Protein AF-A7T7R7-F1 (afdb_monomer_lite)

Sequence (52 aa):
QNGSEDVKNHKWFKVIDWNLVLQRKLKPPINPKISHPGDTRNFDDYPEEDWR

Structure (mmCIF, N/CA/C/O backbone):
data_AF-A7T7R7-F1
#
_entry.id   AF-A7T7R7-F1
#
loop_
_atom_site.group_PDB
_atom_site.id
_atom_site.type_symbol
_atom_site.label_atom_id
_atom_site.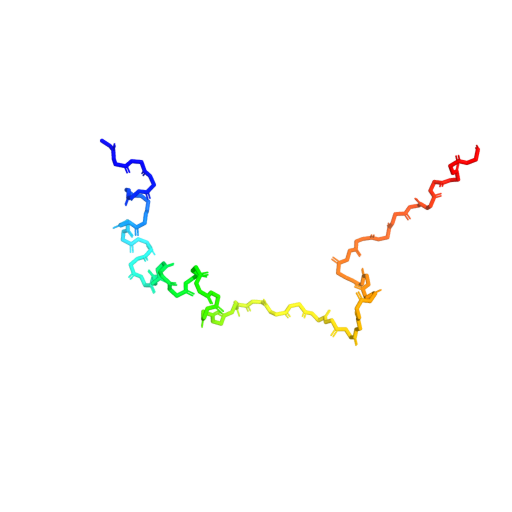label_alt_id
_atom_site.label_comp_id
_atom_site.label_asym_id
_atom_site.label_entity_id
_atom_site.label_seq_id
_atom_site.pdbx_PDB_ins_code
_atom_site.Cartn_x
_atom_site.Cartn_y
_atom_site.Cartn_z
_atom_site.occupancy
_atom_site.B_iso_or_equiv
_atom_site.auth_seq_id
_atom_site.auth_comp_id
_atom_site.auth_asym_id
_atom_site.auth_atom_id
_atom_site.pdbx_PDB_model_num
ATOM 1 N N . GLN A 1 1 ? -8.577 16.841 18.561 1.00 68.50 1 GLN A N 1
ATOM 2 C CA . GLN A 1 1 ? -8.401 16.152 17.267 1.00 68.50 1 GLN A CA 1
ATOM 3 C C . GLN A 1 1 ? -7.325 15.107 17.462 1.00 68.50 1 GLN A C 1
ATOM 5 O O . GLN A 1 1 ? -6.230 15.468 17.875 1.00 68.50 1 GLN A O 1
ATOM 10 N N . ASN A 1 2 ? -7.658 13.836 17.240 1.00 92.38 2 ASN A N 1
ATOM 11 C CA . ASN A 1 2 ? -6.804 12.681 17.541 1.00 92.38 2 ASN A CA 1
ATOM 12 C C . ASN A 1 2 ? -5.938 12.267 16.335 1.00 92.38 2 ASN A C 1
ATOM 14 O O . ASN A 1 2 ? -5.443 11.143 16.263 1.00 92.38 2 ASN A O 1
ATOM 18 N N . GLY A 1 3 ? -5.764 13.168 15.362 1.00 95.94 3 GLY A N 1
ATOM 19 C CA . GLY A 1 3 ? -4.934 12.941 14.185 1.00 95.94 3 GLY A CA 1
ATOM 20 C C . GLY A 1 3 ? -5.460 11.795 13.322 1.00 95.94 3 GLY A C 1
ATOM 21 O O . GLY A 1 3 ? -6.626 11.780 12.931 1.00 95.94 3 GLY A O 1
ATOM 22 N N . SER A 1 4 ? -4.597 10.824 13.018 1.00 96.06 4 SER A N 1
ATOM 23 C CA . SER A 1 4 ? -4.940 9.680 12.163 1.00 96.06 4 SER A CA 1
ATOM 24 C C . SER A 1 4 ? -6.019 8.771 12.759 1.00 96.06 4 SER A C 1
ATOM 26 O O . SER A 1 4 ? -6.728 8.105 12.004 1.00 96.06 4 SER A O 1
ATOM 28 N N . GLU A 1 5 ? -6.209 8.777 14.080 1.00 96.81 5 GLU A N 1
ATOM 29 C CA . GLU A 1 5 ? -7.270 7.998 14.721 1.00 96.81 5 GLU A CA 1
ATOM 30 C C . GLU A 1 5 ? -8.668 8.517 14.372 1.00 96.81 5 GLU A C 1
ATOM 32 O O . GLU A 1 5 ? -9.599 7.721 14.267 1.00 96.81 5 GLU A O 1
ATOM 37 N N . ASP A 1 6 ? -8.829 9.813 14.090 1.00 97.56 6 ASP A N 1
ATOM 38 C CA . ASP A 1 6 ? -10.122 10.347 13.643 1.00 97.56 6 ASP A CA 1
ATOM 39 C C . ASP A 1 6 ? -10.505 9.777 12.259 1.00 97.56 6 ASP A C 1
ATOM 41 O O . ASP A 1 6 ? -11.677 9.510 11.991 1.00 97.56 6 ASP A O 1
ATOM 45 N N . VAL A 1 7 ? -9.514 9.509 11.399 1.00 96.81 7 VAL A N 1
ATOM 46 C CA . VAL A 1 7 ? -9.713 8.881 10.082 1.00 96.81 7 VAL A CA 1
ATOM 47 C C . VAL A 1 7 ? -10.012 7.392 10.237 1.00 96.81 7 VAL A C 1
ATOM 49 O O . VAL A 1 7 ? -11.008 6.914 9.699 1.00 96.81 7 VAL A O 1
ATOM 52 N N . LYS A 1 8 ? -9.197 6.656 11.005 1.00 96.81 8 LYS A N 1
ATOM 53 C CA . LYS A 1 8 ? -9.367 5.204 11.189 1.00 96.81 8 LYS A CA 1
ATOM 54 C C . LYS A 1 8 ? -10.711 4.835 11.813 1.00 96.81 8 LYS A C 1
ATOM 56 O O . LYS A 1 8 ? -11.283 3.816 11.434 1.00 96.81 8 LYS A O 1
ATOM 61 N N . ASN A 1 9 ? -11.210 5.667 12.731 1.00 96.44 9 ASN A N 1
ATOM 62 C CA . ASN A 1 9 ? -12.472 5.448 13.441 1.00 96.44 9 ASN A CA 1
ATOM 63 C C . ASN A 1 9 ? -13.705 5.995 12.693 1.00 96.44 9 ASN A C 1
ATOM 65 O O . ASN A 1 9 ? -14.836 5.830 13.158 1.00 96.44 9 ASN A O 1
ATOM 69 N N . HIS A 1 10 ? -13.530 6.641 11.534 1.00 98.00 10 HIS A N 1
ATOM 70 C CA . HIS A 1 10 ? -14.649 7.161 10.753 1.00 98.00 10 HIS A CA 1
ATOM 71 C C . HIS A 1 10 ? -15.526 6.029 10.188 1.00 98.00 10 HIS A C 1
ATOM 73 O O . HIS A 1 10 ? -15.037 4.990 9.745 1.00 98.00 10 HIS A O 1
ATOM 79 N N . LYS A 1 11 ? -16.848 6.255 10.120 1.00 98.12 11 LYS A N 1
ATOM 80 C CA . LYS A 1 11 ? -17.847 5.249 9.695 1.00 98.12 11 LYS A CA 1
ATOM 81 C C . LYS A 1 11 ? -17.554 4.624 8.328 1.00 98.12 11 LYS A C 1
ATOM 83 O O . LYS A 1 11 ? -17.867 3.455 8.126 1.00 98.12 11 LYS A O 1
ATOM 88 N N . TRP A 1 12 ? -16.951 5.386 7.414 1.00 97.94 12 TRP A N 1
ATOM 89 C CA . TRP A 1 12 ? -16.556 4.901 6.086 1.00 97.94 12 TRP A CA 1
ATOM 90 C C . TRP A 1 12 ? -15.573 3.723 6.157 1.00 97.94 12 TRP A C 1
ATOM 92 O O . TRP A 1 12 ? -15.668 2.790 5.369 1.00 97.94 12 TRP A O 1
ATOM 102 N N . PHE A 1 13 ? -14.688 3.720 7.156 1.00 97.38 13 PHE A N 1
ATOM 103 C CA . PHE A 1 13 ? -13.660 2.700 7.348 1.00 97.38 13 PHE A CA 1
ATOM 104 C C . PHE A 1 13 ? -14.061 1.597 8.334 1.00 97.38 13 PHE A C 1
ATOM 106 O O . PHE A 1 13 ? -13.245 0.734 8.635 1.00 97.38 13 PHE A O 1
ATOM 113 N N . LYS A 1 14 ? -15.311 1.575 8.820 1.00 96.50 14 LYS A N 1
ATOM 114 C CA . LYS A 1 14 ? -15.769 0.633 9.861 1.00 96.50 14 LYS A CA 1
ATOM 115 C C . LYS A 1 14 ? -15.540 -0.844 9.502 1.00 96.50 14 LYS A C 1
ATOM 117 O O . LYS A 1 14 ? -15.412 -1.678 1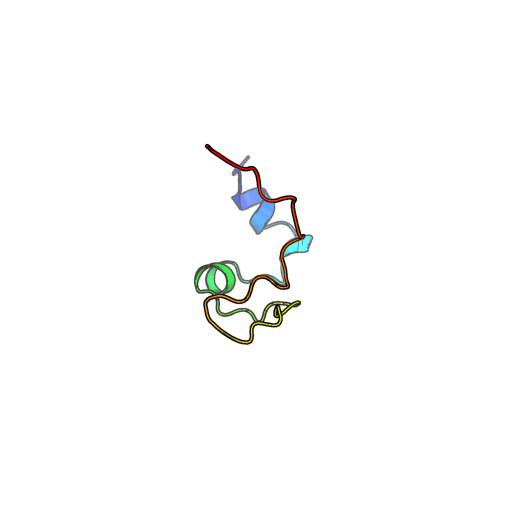0.391 1.00 96.50 14 LYS A O 1
ATOM 122 N N . VAL A 1 15 ? -15.525 -1.171 8.211 1.00 96.19 15 VAL A N 1
ATOM 123 C CA . VAL A 1 15 ? -15.319 -2.538 7.705 1.00 96.19 15 VAL A CA 1
ATOM 124 C C . VAL A 1 15 ? -13.843 -2.936 7.595 1.00 96.19 15 VAL A C 1
ATOM 126 O O . VAL A 1 15 ? -13.550 -4.094 7.309 1.00 96.19 15 VAL A O 1
ATOM 129 N N . ILE A 1 16 ? -12.915 -1.996 7.787 1.00 96.31 16 ILE A N 1
ATOM 130 C CA . ILE A 1 16 ? -11.479 -2.232 7.662 1.00 96.31 16 ILE A CA 1
ATOM 131 C C . ILE A 1 16 ? -10.896 -2.558 9.035 1.00 96.31 16 ILE A C 1
ATOM 133 O O . ILE A 1 16 ? -10.861 -1.714 9.927 1.00 96.31 16 ILE A O 1
ATOM 137 N N . ASP A 1 17 ? -10.360 -3.768 9.177 1.00 96.69 17 ASP A N 1
ATOM 138 C CA . ASP A 1 17 ? -9.456 -4.092 10.278 1.00 96.69 17 ASP A CA 1
ATOM 139 C C . ASP A 1 17 ? -8.037 -3.610 9.934 1.00 96.69 17 ASP A C 1
ATOM 141 O O . ASP A 1 17 ? -7.306 -4.233 9.154 1.00 96.69 17 ASP A O 1
ATOM 145 N N . TRP A 1 18 ? -7.639 -2.485 10.530 1.00 96.69 18 TRP A N 1
ATOM 146 C CA . TRP A 1 18 ? -6.329 -1.869 10.314 1.00 96.69 18 TRP A CA 1
ATOM 147 C C . TRP A 1 18 ? -5.147 -2.746 10.767 1.00 96.69 18 TRP A C 1
ATOM 149 O O . TRP A 1 18 ? -4.058 -2.621 10.202 1.00 96.69 18 TRP A O 1
ATOM 159 N N . ASN A 1 19 ? -5.335 -3.672 11.717 1.00 97.75 19 ASN A N 1
ATOM 160 C CA . ASN A 1 19 ? -4.279 -4.608 12.120 1.00 97.75 19 ASN A CA 1
ATOM 161 C C . ASN A 1 19 ? -4.031 -5.658 11.031 1.00 97.75 19 ASN A C 1
ATOM 163 O O . ASN A 1 19 ? -2.882 -6.008 10.753 1.00 97.75 19 ASN A O 1
ATOM 167 N N . LEU A 1 20 ? -5.090 -6.134 10.369 1.00 97.94 20 LEU A N 1
ATOM 168 C CA . LEU A 1 20 ? -4.964 -7.064 9.242 1.00 97.94 20 LEU A CA 1
ATOM 169 C C . LEU A 1 20 ? -4.341 -6.403 8.009 1.00 97.94 20 LEU A C 1
ATOM 171 O O . LEU A 1 20 ? -3.573 -7.059 7.300 1.00 97.94 20 LEU A O 1
ATOM 175 N N . VAL A 1 21 ? -4.621 -5.114 7.773 1.00 96.31 21 VAL A N 1
ATOM 176 C CA . VAL A 1 21 ? -3.931 -4.315 6.743 1.00 96.31 21 VAL A CA 1
ATOM 177 C C . VAL A 1 21 ? -2.428 -4.292 7.018 1.00 96.31 21 VAL A C 1
ATOM 179 O O . VAL A 1 21 ? -1.642 -4.648 6.140 1.00 96.31 21 VAL A O 1
ATOM 182 N N . LEU A 1 22 ? -2.025 -3.937 8.245 1.00 97.12 22 LEU A N 1
ATOM 183 C CA . LEU A 1 22 ? -0.615 -3.854 8.641 1.00 97.12 22 LEU A CA 1
ATOM 184 C C . LEU A 1 22 ? 0.112 -5.197 8.475 1.00 97.12 22 LEU A C 1
ATOM 186 O O . LEU A 1 22 ? 1.241 -5.242 7.993 1.00 97.12 22 LEU A O 1
ATOM 190 N N . GLN A 1 23 ? -0.558 -6.298 8.818 1.00 98.06 23 GLN A N 1
ATOM 191 C CA . GLN A 1 23 ? -0.031 -7.658 8.673 1.00 98.06 23 GLN A CA 1
ATOM 192 C C . GLN A 1 23 ? -0.087 -8.196 7.232 1.00 98.06 23 GLN A C 1
ATOM 194 O O . GLN A 1 23 ? 0.313 -9.337 7.007 1.00 98.06 23 GLN A O 1
ATOM 199 N N . ARG A 1 24 ? -0.585 -7.412 6.262 1.00 96.56 24 ARG A N 1
ATOM 200 C CA . ARG A 1 24 ? -0.772 -7.811 4.853 1.00 96.56 24 ARG A CA 1
ATOM 201 C C . ARG A 1 24 ? -1.654 -9.059 4.690 1.00 96.56 24 ARG A C 1
ATOM 203 O O . ARG A 1 24 ? -1.414 -9.888 3.818 1.00 96.56 24 ARG A O 1
ATOM 210 N N . LYS A 1 25 ? -2.674 -9.199 5.544 1.00 97.50 25 LYS A N 1
ATOM 211 C CA . LYS A 1 25 ? -3.588 -10.359 5.573 1.00 97.50 25 LYS A CA 1
ATOM 212 C C . LYS A 1 25 ? -4.898 -10.149 4.819 1.00 97.50 25 LYS A C 1
ATOM 214 O O . LYS A 1 25 ? -5.621 -11.114 4.586 1.00 97.50 25 LYS A O 1
ATOM 219 N N . LEU A 1 26 ? -5.228 -8.914 4.449 1.00 95.56 26 LEU A N 1
ATOM 220 C CA . LEU A 1 26 ? -6.391 -8.654 3.605 1.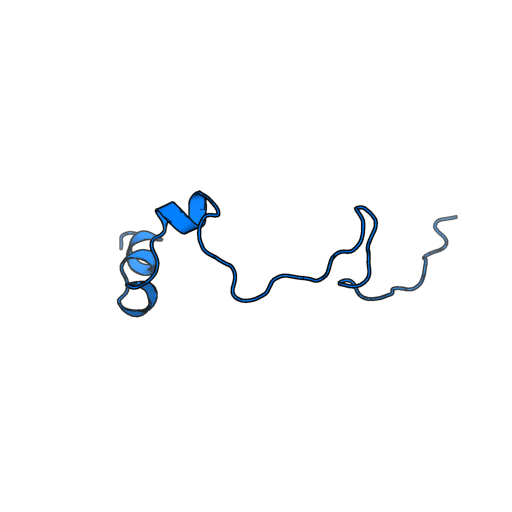00 95.56 26 LEU A CA 1
ATOM 221 C C . LEU A 1 26 ? -6.077 -9.023 2.153 1.00 95.56 26 LEU A C 1
ATOM 223 O O . LEU A 1 26 ? -5.016 -8.679 1.633 1.00 95.56 26 LEU A O 1
ATOM 227 N N . LYS A 1 27 ? -7.018 -9.695 1.484 1.00 94.00 27 LYS A N 1
ATOM 228 C CA . LYS A 1 27 ? -6.924 -9.949 0.045 1.00 94.00 27 LYS A CA 1
ATOM 229 C C . LYS A 1 27 ? -7.044 -8.611 -0.698 1.00 94.00 27 LYS A C 1
ATOM 231 O O . LYS A 1 27 ? -8.060 -7.934 -0.524 1.00 94.00 27 LYS A O 1
ATOM 236 N N . PRO A 1 28 ? -6.058 -8.221 -1.523 1.00 93.62 28 PRO A N 1
ATOM 237 C CA . PRO A 1 28 ? -6.150 -6.978 -2.269 1.00 93.62 28 PRO A CA 1
ATOM 238 C C . PRO A 1 28 ? -7.221 -7.095 -3.368 1.00 93.62 28 PRO A C 1
ATOM 240 O O . PRO A 1 28 ? -7.437 -8.185 -3.914 1.00 93.62 28 PRO A O 1
ATOM 243 N N . PRO A 1 29 ? -7.888 -5.984 -3.724 1.00 94.62 29 PRO A N 1
ATOM 244 C CA . PRO A 1 29 ?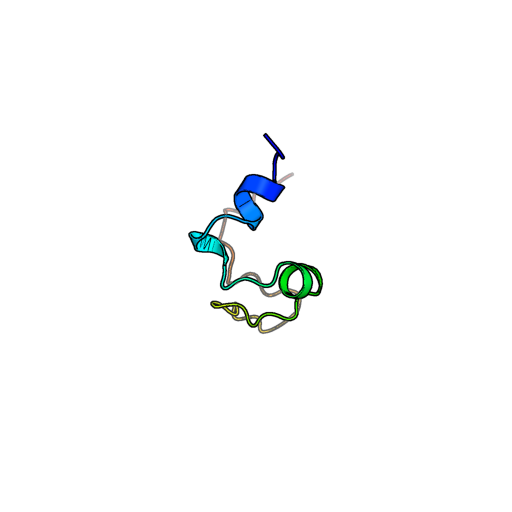 -8.881 -5.976 -4.797 1.00 94.62 29 PRO A CA 1
ATOM 245 C C . PRO A 1 29 ? -8.249 -6.208 -6.177 1.00 94.62 29 PRO A C 1
ATOM 247 O O . PRO A 1 29 ? -8.895 -6.758 -7.065 1.00 94.62 29 PRO A O 1
ATOM 250 N N . ILE A 1 30 ? -6.982 -5.823 -6.350 1.00 96.06 30 ILE A N 1
ATOM 251 C CA . ILE A 1 30 ? -6.217 -5.992 -7.585 1.00 96.06 30 ILE A CA 1
ATOM 252 C C . ILE A 1 30 ? -4.938 -6.755 -7.247 1.00 96.06 30 ILE A C 1
ATOM 254 O O . ILE A 1 30 ? -4.152 -6.320 -6.409 1.00 96.06 30 ILE A O 1
ATOM 258 N N . ASN A 1 31 ? -4.735 -7.886 -7.922 1.00 94.38 31 ASN A N 1
ATOM 259 C CA . ASN A 1 31 ? -3.467 -8.608 -7.925 1.00 94.38 31 ASN A CA 1
ATOM 260 C C . ASN A 1 31 ? -2.778 -8.346 -9.272 1.00 94.38 31 ASN A C 1
ATOM 262 O O . ASN A 1 31 ? -3.304 -8.804 -10.292 1.00 94.38 31 ASN A O 1
ATOM 266 N N . PRO A 1 32 ? -1.652 -7.611 -9.315 1.00 94.88 32 PRO A N 1
ATOM 267 C CA . PRO A 1 32 ? -0.939 -7.364 -10.562 1.00 94.88 32 PRO A CA 1
ATOM 268 C C . PRO A 1 32 ? -0.410 -8.678 -11.146 1.00 94.88 32 PRO A C 1
ATOM 270 O O . PRO A 1 32 ? -0.038 -9.601 -10.418 1.00 94.88 32 PRO A O 1
ATOM 273 N N . LYS A 1 33 ? -0.383 -8.772 -12.476 1.00 95.94 33 LYS A N 1
ATOM 274 C CA . LYS A 1 33 ? 0.171 -9.940 -13.168 1.00 95.94 33 LYS A CA 1
ATOM 275 C C . LYS A 1 33 ? 1.692 -9.810 -13.202 1.00 95.94 33 LYS A C 1
ATOM 277 O O . LYS A 1 33 ? 2.196 -8.834 -13.749 1.00 95.94 33 LYS A O 1
ATOM 282 N N . ILE A 1 34 ? 2.388 -10.797 -12.644 1.00 95.88 34 ILE A N 1
ATOM 283 C CA . ILE A 1 34 ? 3.853 -10.884 -12.609 1.00 95.88 34 ILE A CA 1
ATOM 284 C C . ILE A 1 34 ? 4.236 -12.294 -13.061 1.00 95.88 34 ILE A C 1
ATOM 286 O O . ILE A 1 34 ? 3.713 -13.264 -12.510 1.00 95.88 34 ILE A O 1
ATOM 290 N N . SER A 1 35 ? 5.117 -12.430 -14.053 1.00 96.56 35 SER A N 1
ATOM 291 C CA . SER A 1 35 ? 5.595 -13.746 -14.514 1.00 96.56 35 SER A CA 1
ATOM 292 C C . SER A 1 35 ? 6.985 -14.129 -14.011 1.00 96.56 35 SER A C 1
ATOM 294 O O . SER A 1 35 ? 7.282 -15.317 -13.935 1.00 96.56 35 SER A O 1
ATOM 296 N N . HIS A 1 36 ? 7.847 -13.160 -13.692 1.00 96.88 36 HIS A N 1
ATOM 297 C CA . HIS A 1 36 ? 9.211 -13.394 -13.198 1.00 96.88 36 HIS A CA 1
ATOM 298 C C . HIS A 1 36 ? 9.762 -12.158 -12.457 1.00 96.88 36 HIS A C 1
ATOM 300 O O . HIS A 1 36 ? 9.198 -11.075 -12.603 1.00 96.88 36 HIS A O 1
ATOM 306 N N . PRO A 1 37 ? 10.870 -12.266 -11.692 1.00 97.25 37 PRO A N 1
ATOM 307 C CA . PRO A 1 37 ? 11.399 -11.151 -10.894 1.00 97.25 37 PRO A CA 1
ATOM 308 C C . PRO A 1 37 ? 11.768 -9.881 -11.678 1.00 97.25 37 PRO A C 1
ATOM 310 O O . PRO A 1 37 ? 11.668 -8.793 -11.129 1.00 97.25 37 PRO A O 1
ATOM 313 N N . GLY A 1 38 ? 12.172 -10.006 -12.948 1.00 96.81 38 GLY A N 1
ATOM 314 C CA . GLY A 1 38 ? 12.473 -8.864 -13.829 1.00 96.81 38 GLY A CA 1
ATOM 315 C C . GLY A 1 38 ? 11.315 -8.410 -14.728 1.00 96.81 38 GLY A C 1
ATOM 316 O O . GLY A 1 38 ? 11.567 -7.879 -15.798 1.00 96.81 38 GLY A O 1
ATOM 317 N N . ASP A 1 39 ? 10.064 -8.736 -14.395 1.00 97.31 39 ASP A N 1
ATOM 318 C CA . ASP A 1 39 ? 8.904 -8.422 -15.243 1.00 97.31 39 ASP A CA 1
ATOM 319 C C . ASP A 1 39 ? 8.530 -6.936 -15.141 1.00 97.31 39 ASP A C 1
ATOM 321 O O . ASP A 1 39 ? 8.076 -6.478 -14.092 1.00 97.31 39 ASP A O 1
ATOM 325 N N . THR A 1 40 ? 8.701 -6.192 -16.234 1.00 96.62 40 THR A N 1
ATOM 326 C CA . THR A 1 40 ? 8.456 -4.743 -16.305 1.00 96.62 40 THR A CA 1
ATOM 327 C C . THR A 1 40 ? 7.111 -4.372 -16.936 1.00 96.62 40 THR A C 1
ATOM 329 O O . THR A 1 40 ? 6.810 -3.194 -17.063 1.00 96.62 40 THR A O 1
ATOM 332 N N . ARG A 1 41 ? 6.232 -5.334 -17.263 1.00 95.69 41 ARG A N 1
ATOM 333 C CA . ARG A 1 41 ? 4.979 -5.070 -18.016 1.00 95.69 41 ARG A CA 1
ATOM 334 C C . ARG A 1 41 ? 3.959 -4.137 -17.356 1.00 95.69 41 ARG A C 1
ATOM 336 O O . ARG A 1 41 ? 2.976 -3.773 -17.988 1.00 95.69 41 ARG A O 1
ATOM 343 N N . ASN A 1 42 ? 4.094 -3.894 -16.052 1.00 96.44 42 ASN A N 1
ATOM 344 C CA . ASN A 1 42 ? 3.203 -3.003 -15.300 1.00 96.44 42 ASN A CA 1
ATOM 345 C C . ASN A 1 42 ? 3.785 -1.579 -15.189 1.00 96.44 42 ASN A C 1
ATOM 347 O O . ASN A 1 42 ? 3.268 -0.778 -14.415 1.00 96.44 42 ASN A O 1
ATOM 351 N N . PHE A 1 43 ? 4.866 -1.299 -15.918 1.00 95.81 43 PHE A N 1
ATOM 352 C CA . PHE A 1 43 ? 5.475 0.014 -16.086 1.00 95.81 43 PHE A CA 1
ATOM 353 C C . PHE A 1 43 ? 5.307 0.457 -17.541 1.00 95.81 43 PHE A C 1
ATOM 355 O O . PHE A 1 43 ? 5.143 -0.382 -18.428 1.00 95.81 43 PHE A O 1
ATOM 362 N N . ASP A 1 44 ? 5.348 1.766 -17.767 1.00 96.50 44 ASP A N 1
ATOM 363 C CA . ASP A 1 44 ? 5.370 2.328 -19.114 1.00 96.50 44 ASP A CA 1
ATOM 364 C C . ASP A 1 44 ? 6.772 2.193 -19.729 1.00 96.50 44 ASP A C 1
ATOM 366 O O . ASP A 1 44 ? 7.781 2.221 -19.016 1.00 96.50 44 ASP A O 1
ATOM 370 N N . ASP A 1 45 ? 6.830 2.083 -21.056 1.00 94.19 45 ASP A N 1
ATOM 371 C CA . ASP A 1 45 ? 8.085 2.135 -21.801 1.00 94.19 45 ASP A CA 1
ATOM 372 C C . ASP A 1 45 ? 8.525 3.596 -21.965 1.00 94.19 45 ASP A C 1
ATOM 374 O O . ASP A 1 45 ? 7.787 4.434 -22.493 1.00 94.19 45 ASP A O 1
ATOM 378 N N . TYR A 1 46 ? 9.751 3.894 -21.541 1.00 92.81 46 TYR A N 1
ATOM 379 C CA . TYR A 1 46 ? 10.389 5.196 -21.728 1.00 92.81 46 TYR A CA 1
ATOM 380 C C . TYR A 1 46 ? 11.562 5.061 -22.705 1.00 92.81 46 TYR A C 1
ATOM 382 O O . TYR A 1 46 ? 12.177 3.995 -22.767 1.00 92.81 46 TYR A O 1
ATOM 390 N N . PRO A 1 47 ? 11.893 6.112 -23.480 1.00 92.81 47 PRO A N 1
ATOM 391 C CA . PRO A 1 47 ? 13.104 6.108 -24.288 1.00 92.81 47 PRO A CA 1
ATOM 392 C C . PRO A 1 47 ? 14.332 5.857 -23.412 1.00 92.81 47 PRO A C 1
ATOM 394 O O . PRO A 1 47 ? 14.483 6.479 -22.362 1.00 92.81 47 PRO A O 1
ATOM 397 N N . GLU A 1 48 ? 15.214 4.974 -23.867 1.00 88.88 48 GLU A N 1
ATOM 398 C CA . GLU A 1 48 ? 16.517 4.785 -23.237 1.00 88.88 48 GLU A CA 1
ATOM 399 C C . GLU A 1 48 ? 17.348 6.057 -23.446 1.00 88.88 48 GLU A C 1
ATOM 401 O O . GLU A 1 48 ? 17.640 6.440 -24.583 1.00 88.88 48 GLU A O 1
ATOM 406 N N . GLU A 1 49 ? 17.710 6.735 -22.358 1.00 83.00 49 GLU A N 1
ATOM 407 C CA . GLU A 1 49 ? 18.680 7.823 -22.421 1.00 83.00 49 GLU A CA 1
ATOM 408 C C . GLU A 1 49 ? 20.077 7.223 -22.606 1.00 83.00 49 GLU A C 1
ATOM 410 O O . GLU A 1 49 ? 20.546 6.418 -21.795 1.00 83.00 49 GLU A O 1
ATOM 415 N N . ASP A 1 50 ? 20.763 7.613 -23.682 1.00 79.00 50 ASP A N 1
ATOM 416 C CA . ASP A 1 50 ? 22.171 7.270 -23.859 1.00 79.00 50 ASP A CA 1
ATOM 417 C C . ASP A 1 50 ? 22.970 8.135 -22.874 1.00 79.00 50 ASP A C 1
ATOM 419 O O . ASP A 1 50 ? 23.245 9.305 -23.123 1.00 79.00 50 ASP A O 1
ATOM 423 N N . TRP A 1 51 ? 23.276 7.581 -21.700 1.00 77.94 51 TRP A N 1
ATOM 424 C CA . TRP A 1 51 ? 23.958 8.276 -20.597 1.00 77.94 51 TRP A CA 1
ATOM 425 C C . TRP A 1 51 ? 25.445 8.580 -20.873 1.00 77.94 51 TRP A C 1
ATOM 427 O O . TRP A 1 51 ? 26.166 8.986 -19.959 1.00 77.94 51 TRP A O 1
ATOM 437 N N . ARG A 1 52 ? 25.915 8.330 -22.101 1.00 59.69 52 ARG A N 1
ATOM 438 C CA . ARG A 1 52 ? 27.315 8.456 -22.523 1.00 59.69 52 ARG A CA 1
ATOM 439 C C . ARG A 1 52 ? 27.771 9.895 -22.728 1.00 59.69 52 ARG A C 1
ATOM 441 O O . ARG A 1 52 ? 27.013 10.695 -23.316 1.00 59.69 52 ARG A O 1
#

Radius of gyration: 19.11 Å; chains: 1; bounding box: 45×30×42 Å

Int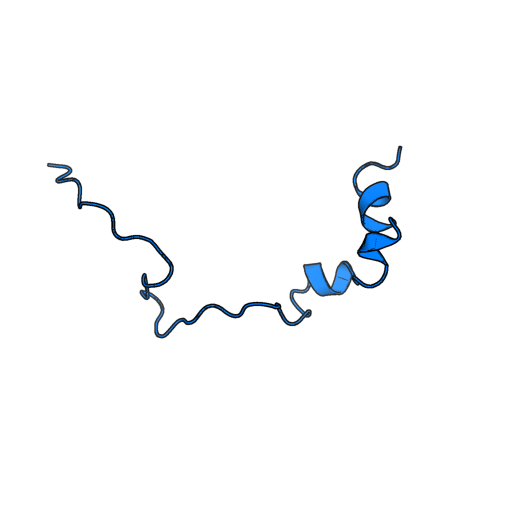erPro domains:
  IPR000961 AGC-kinase, C-terminal [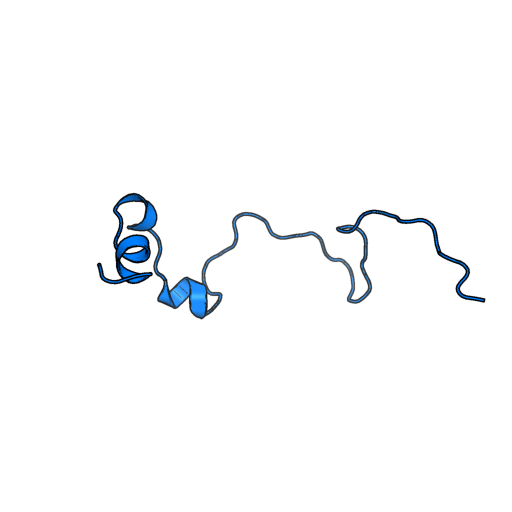PS51285] (14-52)
  IPR000961 AGC-kinase, C-terminal [SM00133] (14-51)

Foldseek 3Di:
DPPCVVVCPDPVNPVDDVVCVVVVNDDDPDDDDDDDPPDCVVDDDDDDDPPD

Secondary structure (DSSP, 8-state):
--THHHHHTSGGGTT--HHHHHTT-SPPS-----SSTT--TTS---PPP---

Organism: Nematostella vectensis (NCBI:txid45351)

pLDDT: mean 93.87, std 7.3, range [59.69, 98.12]